Protein AF-A0AAD6L507-F1 (afdb_monomer_lite)

Sequence (121 aa):
MVVSVLLNWIRQLIQQISANSLKISLRLGISNTTDTQNYIKKLIKDATPESQKTLSTCLSSYVAATTSFKSALSELSEDPLSANYDSRVAGDDVQECEDELARDKARISWTYNQKQLRKAL

InterPro domains:
  IPR006501 Pectinesterase inhibitor domain [PF04043] (22-105)
  IPR006501 Pectinesterase inhibitor domain [TIGR01614] (22-106)
  IPR035513 Invertase/pectin methylesterase inhibitor domain superfamily [G3DSA:1.20.140.40] (14-120)
  IPR035513 Invertase/pectin methylesterase inhibitor domain superfamily [SSF101148] (22-105)

pLDDT: mean 92.11, std 6.89, range [62.81, 98.81]

Secondary structure (DSSP, 8-state):
-HHHHHHHHHHHHHHHHHHHHHHHHHHHHHHHHHHHHHHHHHHHHT--HHHHHHHHHHHHHHHHHHHHHHHHHHHTTT-HHHHHHHHHHHHHHHHHHHHHHHHHHHHHHHHHHHHHHHH--

Foldseek 3Di:
DVVVVVVVVVVVVVVVVVLVVLLVVLVVQLVVLVVVLVVLVVQLVVDDPLVNVLSVLLNVLSVQLNVLSVVLNVCCVPPVPSSVVSNVSSVVSNVVSVVSVVVSVVVVVVVVVVVVVVVVD

Radius of gyration: 22.33 Å; chains: 1; bounding box: 51×26×76 Å

Organism: NCBI:txid889485

Structure (mmCIF, N/CA/C/O backbone):
data_AF-A0AAD6L507-F1
#
_entry.id   AF-A0AAD6L507-F1
#
loop_
_atom_site.group_PDB
_atom_site.id
_atom_site.type_symbol
_atom_site.label_atom_id
_atom_site.label_alt_id
_atom_site.label_comp_id
_atom_site.label_asym_id
_atom_site.label_entity_id
_atom_site.label_seq_id
_atom_site.pdbx_PDB_ins_code
_atom_site.Cartn_x
_atom_site.Cartn_y
_atom_site.Cartn_z
_atom_site.occupancy
_atom_site.B_iso_or_equiv
_atom_site.auth_seq_id
_atom_site.auth_comp_id
_atom_site.auth_asym_id
_atom_site.auth_atom_id
_atom_site.pdbx_PDB_model_num
ATOM 1 N N . MET A 1 1 ? 19.017 -6.883 -45.654 1.00 62.81 1 MET A N 1
ATOM 2 C CA . MET A 1 1 ? 19.393 -5.838 -44.673 1.00 62.81 1 MET A CA 1
ATOM 3 C C . MET A 1 1 ? 18.208 -4.995 -44.195 1.00 62.81 1 MET A C 1
ATOM 5 O O . MET A 1 1 ? 18.087 -4.818 -42.995 1.00 62.81 1 MET A O 1
ATOM 9 N N . VAL A 1 2 ? 17.300 -4.523 -45.060 1.00 76.12 2 VAL A N 1
ATOM 10 C CA . VAL A 1 2 ? 16.170 -3.660 -44.631 1.00 76.12 2 VAL A CA 1
ATOM 11 C C . VAL A 1 2 ? 15.154 -4.383 -43.720 1.00 76.12 2 VAL A C 1
ATOM 13 O O . VAL A 1 2 ? 14.739 -3.837 -42.704 1.00 76.12 2 VAL A O 1
ATOM 16 N N . VAL A 1 3 ? 14.820 -5.646 -44.014 1.00 83.50 3 VAL A N 1
ATOM 17 C CA . VAL A 1 3 ? 13.843 -6.443 -43.235 1.00 83.50 3 VAL A CA 1
ATOM 18 C C . VAL A 1 3 ? 14.312 -6.721 -41.800 1.00 83.50 3 VAL A C 1
ATOM 20 O O . VAL A 1 3 ? 13.533 -6.615 -40.858 1.00 83.50 3 VAL A O 1
ATOM 23 N N . SER A 1 4 ? 15.594 -7.035 -41.608 1.00 84.31 4 SER A N 1
ATOM 24 C CA . SER A 1 4 ? 16.174 -7.307 -40.285 1.00 84.31 4 SER A CA 1
ATOM 25 C C . SER A 1 4 ? 16.239 -6.059 -39.400 1.00 84.31 4 SER A C 1
ATOM 27 O O . SER A 1 4 ? 16.016 -6.149 -38.196 1.00 84.31 4 SER A O 1
ATOM 29 N N . VAL A 1 5 ? 16.493 -4.887 -39.991 1.00 88.75 5 VAL A N 1
ATOM 30 C CA . VAL A 1 5 ? 16.472 -3.602 -39.272 1.00 88.75 5 VAL A CA 1
ATOM 31 C C . VAL A 1 5 ? 15.051 -3.265 -38.818 1.00 88.75 5 VAL A C 1
ATOM 33 O O . VAL A 1 5 ? 14.846 -2.922 -37.656 1.00 88.75 5 VAL A O 1
ATOM 36 N N . LEU A 1 6 ? 14.060 -3.446 -39.698 1.00 87.31 6 LEU A N 1
ATOM 37 C CA . LEU A 1 6 ? 12.651 -3.222 -39.372 1.00 87.31 6 LEU A CA 1
ATOM 38 C C . LEU A 1 6 ? 12.156 -4.163 -38.261 1.00 87.31 6 LEU A C 1
ATOM 40 O O . LEU A 1 6 ? 11.505 -3.715 -37.321 1.00 87.31 6 LEU A O 1
ATOM 44 N N . LEU A 1 7 ? 12.505 -5.452 -38.326 1.00 89.19 7 LEU A N 1
ATOM 45 C CA . LEU A 1 7 ? 12.147 -6.430 -37.292 1.00 89.19 7 LEU A CA 1
ATOM 46 C C . LEU A 1 7 ? 12.748 -6.083 -35.923 1.00 89.19 7 LEU A C 1
ATOM 48 O O . LEU A 1 7 ? 12.064 -6.216 -34.907 1.00 89.19 7 LEU A O 1
ATOM 52 N N . ASN A 1 8 ? 13.997 -5.612 -35.881 1.00 91.81 8 ASN A N 1
ATOM 53 C CA . ASN A 1 8 ? 14.621 -5.169 -34.634 1.00 91.81 8 ASN A CA 1
ATOM 54 C C . ASN A 1 8 ? 13.950 -3.914 -34.067 1.00 91.81 8 ASN A C 1
ATOM 56 O O . ASN A 1 8 ? 13.713 -3.852 -32.861 1.00 91.81 8 ASN A O 1
ATOM 60 N N . TRP A 1 9 ? 13.590 -2.953 -34.920 1.00 91.25 9 TRP A N 1
ATOM 61 C CA . TRP A 1 9 ? 12.880 -1.749 -34.491 1.00 91.25 9 TRP A CA 1
ATOM 62 C C . TRP A 1 9 ? 11.502 -2.075 -33.900 1.00 91.25 9 TRP A C 1
ATOM 64 O O . TRP A 1 9 ? 11.167 -1.598 -32.818 1.00 91.25 9 TRP A O 1
ATOM 74 N N . ILE A 1 10 ? 10.742 -2.969 -34.545 1.00 91.75 10 ILE A N 1
ATOM 75 C CA . ILE A 1 10 ? 9.446 -3.435 -34.029 1.00 91.75 10 ILE A CA 1
ATOM 76 C C . ILE A 1 10 ? 9.615 -4.107 -32.658 1.00 91.75 10 ILE A C 1
ATOM 78 O O . ILE A 1 10 ? 8.860 -3.809 -31.733 1.00 91.75 10 ILE A O 1
ATOM 82 N N . ARG A 1 11 ? 10.624 -4.975 -32.488 1.00 89.00 11 ARG A N 1
ATOM 83 C CA . ARG A 1 11 ? 10.906 -5.618 -31.191 1.00 89.00 11 ARG A CA 1
ATOM 84 C C . ARG A 1 11 ? 11.224 -4.597 -30.098 1.00 89.00 11 ARG A C 1
ATOM 86 O O . ARG A 1 11 ? 10.691 -4.716 -29.000 1.00 89.00 11 ARG A O 1
ATOM 93 N N . GLN A 1 12 ? 12.052 -3.595 -30.390 1.00 87.00 12 GLN A N 1
ATOM 94 C CA . GLN A 1 12 ? 12.396 -2.540 -29.430 1.00 87.00 12 GLN A CA 1
ATOM 95 C C . GLN A 1 12 ? 11.184 -1.684 -29.055 1.00 87.00 12 GLN A C 1
ATOM 97 O O . GLN A 1 12 ? 10.981 -1.402 -27.877 1.00 87.00 12 GLN A O 1
ATOM 102 N N . LEU A 1 13 ? 10.346 -1.325 -30.030 1.00 84.38 13 LEU A N 1
ATOM 103 C CA . LEU A 1 13 ? 9.127 -0.558 -29.781 1.00 84.38 13 LEU A CA 1
ATOM 104 C C . LEU A 1 13 ? 8.167 -1.312 -28.847 1.00 84.38 13 LEU A C 1
ATOM 106 O O . LEU A 1 13 ? 7.650 -0.724 -27.899 1.00 84.38 13 LEU A O 1
ATOM 110 N N . ILE A 1 14 ? 7.978 -2.617 -29.068 1.00 85.94 14 ILE A N 1
ATOM 111 C CA . ILE A 1 14 ? 7.142 -3.466 -28.205 1.00 85.94 14 ILE A CA 1
ATOM 112 C C . ILE A 1 14 ? 7.690 -3.502 -26.770 1.00 85.94 14 ILE A C 1
ATOM 114 O O . ILE A 1 14 ? 6.923 -3.326 -25.824 1.00 85.94 14 ILE A O 1
ATOM 118 N N . GLN A 1 15 ? 9.006 -3.669 -26.601 1.00 80.69 15 GLN A N 1
ATOM 119 C CA . GLN A 1 15 ? 9.650 -3.677 -25.279 1.00 80.69 15 GLN A CA 1
ATOM 120 C C . GLN A 1 15 ? 9.558 -2.319 -24.565 1.00 80.69 15 GLN A C 1
ATOM 122 O O . GLN A 1 15 ? 9.373 -2.252 -23.352 1.00 80.69 15 GLN A O 1
ATOM 127 N N . GLN A 1 16 ? 9.635 -1.212 -25.305 1.00 79.75 16 GLN A N 1
ATOM 128 C CA . GLN A 1 16 ? 9.481 0.123 -24.729 1.00 79.75 16 GLN A CA 1
ATOM 129 C C . GLN A 1 16 ? 8.047 0.370 -24.233 1.00 79.75 16 GLN A C 1
ATOM 131 O O . GLN A 1 16 ? 7.851 0.964 -23.169 1.00 79.75 16 GLN A O 1
ATOM 136 N N . ILE A 1 17 ? 7.041 -0.080 -24.992 1.00 82.56 17 ILE A N 1
ATOM 137 C CA . ILE A 1 17 ? 5.626 0.047 -24.619 1.00 82.56 17 ILE A CA 1
ATOM 138 C C . ILE A 1 17 ? 5.330 -0.762 -23.349 1.00 82.56 17 ILE A C 1
ATOM 140 O O . ILE A 1 17 ? 4.720 -0.223 -22.422 1.00 82.56 17 ILE A O 1
ATOM 144 N N . SER A 1 18 ? 5.793 -2.016 -23.265 1.00 82.88 18 SER A N 1
ATOM 145 C CA . SER A 1 18 ? 5.585 -2.855 -22.076 1.00 82.88 18 SER A CA 1
ATOM 146 C C . SER A 1 18 ? 6.245 -2.253 -20.831 1.00 82.88 18 SER A C 1
ATOM 148 O O . SER A 1 18 ? 5.594 -2.129 -19.793 1.00 82.88 18 SER A O 1
ATOM 150 N N . ALA A 1 19 ? 7.488 -1.778 -20.946 1.00 81.56 19 ALA A N 1
ATOM 151 C CA . ALA A 1 19 ? 8.200 -1.135 -19.844 1.00 81.56 19 ALA A CA 1
ATOM 152 C C . ALA A 1 19 ? 7.492 0.140 -19.350 1.00 81.56 19 ALA A C 1
ATOM 154 O O . ALA A 1 19 ? 7.406 0.382 -18.145 1.00 81.56 19 ALA A O 1
ATOM 155 N N . ASN A 1 20 ? 6.944 0.951 -20.260 1.00 87.25 20 ASN A N 1
ATOM 156 C CA . ASN A 1 20 ? 6.191 2.150 -19.888 1.00 87.25 20 ASN A CA 1
ATOM 157 C C . ASN A 1 20 ? 4.886 1.805 -19.162 1.00 87.25 20 ASN A C 1
ATOM 159 O O . ASN A 1 20 ? 4.564 2.452 -18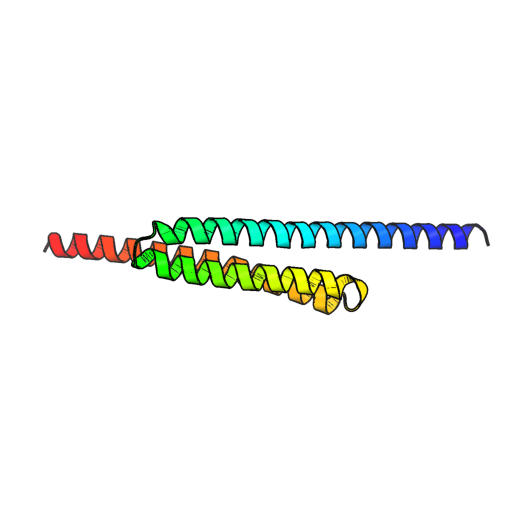.165 1.00 87.25 20 ASN A O 1
ATOM 163 N N . SER A 1 21 ? 4.170 0.773 -19.617 1.00 90.19 21 SER A N 1
ATOM 164 C CA . SER A 1 21 ? 2.960 0.296 -18.942 1.00 90.19 21 SER A CA 1
ATOM 165 C C . SER A 1 21 ? 3.258 -0.137 -17.505 1.00 90.19 21 SER A C 1
ATOM 167 O O . SER A 1 21 ? 2.552 0.276 -16.589 1.00 90.19 21 SER A O 1
ATOM 169 N N . LEU A 1 22 ? 4.337 -0.897 -17.290 1.00 94.00 22 LEU A N 1
ATOM 170 C CA . LEU A 1 22 ? 4.744 -1.350 -15.955 1.00 94.00 22 LEU A CA 1
ATOM 171 C C . LEU A 1 22 ? 5.080 -0.171 -15.029 1.00 94.00 22 LEU A C 1
ATOM 173 O O . LEU A 1 22 ? 4.595 -0.113 -13.900 1.00 94.00 22 LEU A O 1
ATOM 177 N N . LYS A 1 23 ? 5.826 0.830 -15.521 1.00 96.31 23 LYS A N 1
ATOM 178 C CA . LYS A 1 23 ? 6.126 2.051 -14.748 1.00 96.31 23 LYS A CA 1
ATOM 179 C C . LYS A 1 23 ? 4.865 2.814 -14.346 1.00 96.31 23 LYS A C 1
ATOM 181 O O . LYS A 1 23 ? 4.810 3.350 -13.240 1.00 96.31 23 LYS A O 1
ATOM 186 N N . ILE A 1 24 ? 3.872 2.894 -15.232 1.00 97.19 24 ILE A N 1
ATOM 187 C CA . ILE A 1 24 ? 2.595 3.561 -14.943 1.00 97.19 24 ILE A CA 1
ATOM 188 C C . ILE A 1 24 ? 1.839 2.802 -13.850 1.00 97.19 24 ILE A C 1
ATOM 190 O O . ILE A 1 24 ? 1.418 3.426 -12.877 1.00 97.19 24 ILE A O 1
ATOM 194 N N . SER A 1 25 ? 1.726 1.477 -13.962 1.00 96.81 25 SER A N 1
ATOM 195 C CA . SER A 1 25 ? 1.061 0.640 -12.956 1.00 96.81 25 SER A CA 1
ATOM 196 C C . SER A 1 25 ? 1.716 0.756 -11.578 1.00 96.81 25 SER A C 1
ATOM 198 O O . SER A 1 25 ? 1.016 0.940 -10.587 1.00 96.81 25 SER A O 1
ATOM 200 N N . LEU A 1 26 ? 3.049 0.734 -11.508 1.00 98.12 26 LEU A N 1
ATOM 201 C CA . LEU A 1 26 ? 3.782 0.884 -10.247 1.00 98.12 26 LEU A CA 1
ATOM 202 C C . LEU A 1 26 ? 3.588 2.272 -9.625 1.00 98.12 26 LEU A C 1
ATOM 204 O O . LEU A 1 26 ? 3.342 2.388 -8.428 1.00 98.12 26 LEU A O 1
ATOM 208 N N . ARG A 1 27 ? 3.623 3.339 -10.433 1.00 98.50 27 ARG A N 1
ATOM 209 C CA . ARG A 1 27 ? 3.338 4.705 -9.958 1.00 98.50 27 ARG A CA 1
ATOM 210 C C . ARG A 1 27 ? 1.905 4.862 -9.458 1.00 98.50 27 ARG A C 1
ATOM 212 O O . ARG A 1 27 ? 1.695 5.539 -8.455 1.00 98.50 27 ARG A O 1
ATOM 219 N N . LEU A 1 28 ? 0.943 4.232 -10.131 1.00 98.19 28 LEU A N 1
ATOM 220 C CA . LEU A 1 28 ? -0.440 4.181 -9.668 1.00 98.19 28 LEU A CA 1
ATOM 221 C C . LEU A 1 28 ? -0.535 3.452 -8.322 1.00 98.19 28 LEU A C 1
ATOM 223 O O . LEU A 1 28 ? -1.181 3.965 -7.413 1.00 98.19 28 LEU A O 1
ATOM 227 N N . GLY A 1 29 ? 0.162 2.320 -8.173 1.00 97.81 29 GLY A N 1
ATOM 228 C CA . GLY A 1 29 ? 0.290 1.597 -6.906 1.00 97.81 29 GLY A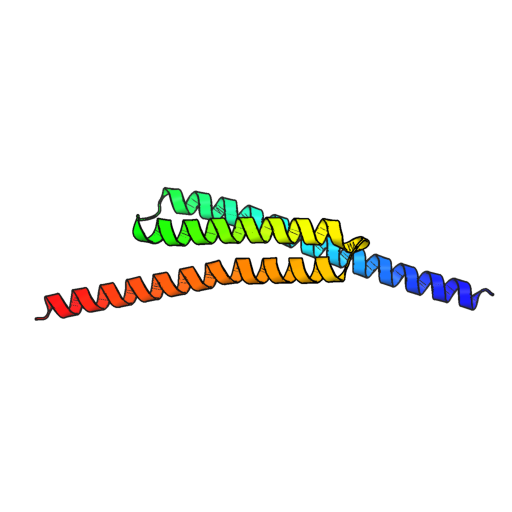 CA 1
ATOM 229 C C . GLY A 1 29 ? 0.788 2.501 -5.779 1.00 97.81 29 GLY A C 1
ATOM 230 O O . GLY A 1 29 ? 0.092 2.653 -4.782 1.00 97.81 29 GLY A O 1
ATOM 231 N N . ILE A 1 30 ? 1.917 3.192 -5.986 1.00 98.81 30 ILE A N 1
ATOM 232 C CA . ILE A 1 30 ? 2.492 4.149 -5.020 1.00 98.81 30 ILE A CA 1
ATOM 233 C C . ILE A 1 30 ? 1.490 5.248 -4.645 1.00 98.81 30 ILE A C 1
ATOM 235 O O . ILE A 1 30 ? 1.376 5.592 -3.466 1.00 98.81 30 ILE A O 1
ATOM 239 N N . SER A 1 31 ? 0.796 5.832 -5.628 1.00 98.69 31 SER A N 1
ATOM 240 C CA . SER A 1 31 ? -0.187 6.893 -5.374 1.00 98.69 31 SER A CA 1
ATOM 241 C C . SER A 1 31 ? -1.340 6.368 -4.528 1.00 98.69 31 SER A C 1
ATOM 243 O O . SER A 1 31 ? -1.620 6.921 -3.468 1.00 98.69 31 SER A O 1
ATOM 245 N N . ASN A 1 32 ? -1.947 5.256 -4.948 1.00 98.19 32 ASN A N 1
ATOM 246 C CA . ASN A 1 32 ? -3.090 4.659 -4.268 1.00 98.19 32 ASN A CA 1
ATOM 247 C C . ASN A 1 32 ? -2.743 4.263 -2.832 1.00 98.19 32 ASN A C 1
ATOM 249 O O . ASN A 1 32 ? -3.478 4.604 -1.909 1.00 98.19 32 ASN A O 1
ATOM 253 N N . THR A 1 33 ? -1.611 3.588 -2.612 1.00 98.38 33 THR A N 1
ATOM 254 C CA . THR A 1 33 ? -1.208 3.199 -1.258 1.00 98.38 33 THR A CA 1
ATOM 255 C C . THR A 1 33 ? -0.892 4.418 -0.391 1.00 98.38 33 THR A C 1
ATOM 257 O O . THR A 1 33 ? -1.268 4.440 0.778 1.00 98.38 33 THR A O 1
ATOM 260 N N . THR A 1 34 ? -0.277 5.468 -0.945 1.00 98.62 34 THR A N 1
ATOM 261 C CA . THR A 1 34 ? -0.031 6.735 -0.228 1.00 98.62 34 THR A CA 1
ATOM 262 C C . THR A 1 34 ? -1.333 7.437 0.165 1.00 98.62 34 THR A C 1
ATOM 264 O O . THR A 1 34 ? -1.479 7.891 1.306 1.00 98.62 34 THR A O 1
ATOM 267 N N . ASP A 1 35 ? -2.298 7.504 -0.748 1.00 98.50 35 ASP A N 1
ATOM 268 C CA . ASP A 1 35 ? -3.604 8.108 -0.492 1.00 98.50 35 ASP A CA 1
ATOM 269 C C . ASP A 1 35 ? -4.378 7.321 0.570 1.00 98.50 35 ASP A C 1
ATOM 271 O O . ASP A 1 35 ? -4.928 7.917 1.505 1.00 98.50 35 ASP A O 1
ATOM 275 N N . THR A 1 36 ? -4.322 5.989 0.518 1.00 97.62 36 THR A N 1
ATOM 276 C CA . THR A 1 36 ? -4.923 5.131 1.542 1.00 97.62 36 THR A CA 1
ATOM 277 C C . THR A 1 36 ? -4.254 5.301 2.905 1.00 97.62 36 THR A C 1
ATOM 279 O O . THR A 1 36 ? -4.962 5.412 3.906 1.00 97.62 36 THR A O 1
ATOM 282 N N . GLN A 1 37 ? -2.924 5.438 2.990 1.00 98.31 37 GLN A N 1
ATOM 283 C CA . GLN A 1 37 ? -2.262 5.777 4.261 1.00 98.31 37 GLN A CA 1
ATOM 284 C C . GLN A 1 37 ? -2.813 7.081 4.851 1.00 98.31 37 GLN A C 1
ATOM 286 O O . GLN A 1 37 ? -3.077 7.165 6.052 1.00 98.31 37 GLN A O 1
ATOM 291 N N . ASN A 1 38 ? -2.987 8.113 4.022 1.00 98.12 38 ASN A N 1
ATOM 292 C CA . ASN A 1 38 ? -3.526 9.399 4.463 1.00 98.12 38 ASN A CA 1
ATOM 293 C C . ASN A 1 38 ? -4.983 9.281 4.919 1.00 98.12 38 ASN A C 1
ATOM 295 O O . ASN A 1 38 ? -5.375 9.928 5.893 1.00 98.12 38 ASN A O 1
ATOM 299 N N . TYR A 1 39 ? -5.774 8.452 4.242 1.00 96.94 39 TYR A N 1
ATOM 300 C CA . TYR A 1 39 ? -7.140 8.140 4.640 1.00 96.94 39 TYR A CA 1
ATOM 301 C C . TYR A 1 39 ? -7.189 7.406 5.988 1.00 96.94 39 TYR A C 1
ATOM 303 O O . TYR A 1 39 ? -7.863 7.872 6.907 1.00 96.94 39 TYR A O 1
ATOM 311 N N . ILE A 1 40 ? -6.399 6.344 6.167 1.00 96.25 40 ILE A N 1
ATOM 312 C CA . ILE A 1 40 ? -6.322 5.589 7.426 1.00 96.25 40 ILE A CA 1
ATOM 313 C C . ILE A 1 40 ? -5.869 6.493 8.582 1.00 96.25 40 ILE A C 1
ATOM 315 O O . ILE A 1 40 ? -6.475 6.476 9.651 1.00 96.25 40 ILE A O 1
ATOM 319 N N . LYS A 1 41 ? -4.865 7.357 8.370 1.00 97.50 41 LYS A N 1
ATOM 320 C CA . LYS A 1 41 ? -4.431 8.344 9.379 1.00 97.50 41 LYS A CA 1
ATOM 321 C C . LYS A 1 41 ? -5.557 9.281 9.819 1.00 97.50 41 LYS A C 1
ATOM 323 O O . LYS A 1 41 ? -5.546 9.728 10.963 1.00 97.50 41 LYS A O 1
ATOM 328 N N . LYS A 1 42 ? -6.501 9.616 8.931 1.00 96.94 42 LYS A N 1
ATOM 329 C CA . LYS A 1 42 ? -7.693 10.398 9.294 1.00 96.94 42 LYS A CA 1
ATOM 330 C C . LYS A 1 42 ? -8.656 9.547 10.119 1.00 96.94 42 LYS A C 1
ATOM 332 O O . LYS A 1 42 ? -9.056 10.002 11.181 1.00 96.94 42 LYS A O 1
ATOM 337 N N . LEU A 1 43 ? -8.936 8.312 9.695 1.00 94.56 43 LEU A N 1
ATOM 338 C CA . LEU A 1 43 ? -9.816 7.389 10.426 1.00 94.56 43 LEU A CA 1
ATOM 339 C C . LEU A 1 43 ? -9.339 7.111 11.856 1.00 94.56 43 LEU A C 1
ATOM 341 O O . LEU A 1 43 ? -10.148 7.073 12.774 1.00 94.56 43 LEU A O 1
ATOM 345 N N . ILE A 1 44 ? -8.027 6.958 12.057 1.00 95.94 44 ILE A N 1
ATOM 346 C CA . ILE A 1 44 ? -7.432 6.695 13.376 1.00 95.94 44 ILE A CA 1
ATOM 347 C C . ILE A 1 44 ? -7.771 7.790 14.398 1.00 95.94 44 ILE A C 1
ATOM 349 O O . ILE A 1 44 ? -7.891 7.482 15.581 1.00 95.94 44 ILE A O 1
ATOM 353 N N . LYS A 1 45 ? -7.926 9.052 13.974 1.00 94.44 45 LYS A N 1
ATOM 354 C CA . LYS A 1 45 ? -8.189 10.179 14.888 1.00 94.44 45 LYS A CA 1
ATOM 355 C C . LYS A 1 45 ? -9.544 10.075 15.580 1.00 94.44 45 LYS A C 1
ATOM 357 O O . LYS A 1 45 ? -9.655 10.472 16.734 1.00 94.44 45 LYS A O 1
ATOM 362 N N . ASP A 1 46 ? -10.523 9.510 14.882 1.00 93.50 46 ASP A N 1
ATOM 363 C CA . ASP A 1 46 ? -11.908 9.396 15.343 1.00 93.50 46 ASP A CA 1
ATOM 364 C C . ASP A 1 46 ? -12.257 7.952 15.754 1.00 93.50 46 ASP A C 1
ATOM 366 O O . ASP A 1 46 ? -13.409 7.630 16.049 1.00 93.50 46 ASP A O 1
ATOM 370 N N . ALA A 1 47 ? -11.266 7.053 15.753 1.00 91.25 47 ALA A N 1
ATOM 371 C CA . ALA A 1 47 ? -11.465 5.638 16.013 1.00 91.25 47 ALA A CA 1
ATOM 372 C C . ALA A 1 47 ? -11.705 5.351 17.499 1.00 91.25 47 ALA A C 1
ATOM 374 O O . ALA A 1 47 ? -11.089 5.936 18.391 1.00 91.25 47 ALA A O 1
ATOM 375 N N . THR A 1 48 ? -12.548 4.354 17.770 1.00 89.75 48 THR A N 1
ATOM 376 C CA . THR A 1 48 ? -12.601 3.743 19.103 1.00 89.75 48 THR A CA 1
ATOM 377 C C . THR A 1 48 ? -11.259 3.070 19.423 1.00 89.75 48 THR A C 1
ATOM 379 O O . THR A 1 48 ? -10.569 2.643 18.493 1.00 89.75 48 THR A O 1
ATOM 382 N N . PRO A 1 49 ? -10.896 2.882 20.707 1.00 86.81 49 PRO A N 1
ATOM 383 C CA . PRO A 1 49 ? -9.669 2.164 21.065 1.00 86.81 49 PRO A CA 1
ATOM 384 C C . PRO A 1 49 ? -9.572 0.768 20.433 1.00 86.81 49 PRO A C 1
ATOM 386 O O . PRO A 1 49 ? -8.482 0.312 20.097 1.00 86.81 49 PRO A O 1
ATOM 389 N N . GLU A 1 50 ? -10.714 0.099 20.241 1.00 80.88 50 GLU A N 1
ATOM 390 C CA . GLU A 1 50 ? -10.775 -1.218 19.606 1.00 80.88 50 GLU A CA 1
ATOM 391 C C . GLU A 1 50 ? -10.397 -1.146 18.118 1.00 80.88 50 GLU A C 1
ATOM 393 O O . GLU A 1 50 ? -9.494 -1.855 17.674 1.00 80.88 50 GLU A O 1
ATOM 398 N N . SER A 1 51 ? -11.010 -0.228 17.366 1.00 88.06 51 SER A N 1
ATOM 399 C CA . SER A 1 51 ? -10.733 -0.045 15.934 1.00 88.06 51 SER A CA 1
ATOM 400 C C . SER A 1 51 ? -9.360 0.579 15.665 1.00 88.06 51 SER A C 1
ATOM 402 O O . SER A 1 51 ? -8.771 0.359 14.607 1.00 88.06 51 SER A O 1
ATOM 404 N N . GLN A 1 52 ? -8.821 1.348 16.616 1.00 93.19 52 GLN A N 1
ATOM 405 C CA . GLN A 1 52 ? -7.535 2.028 16.472 1.00 93.19 52 GLN A CA 1
ATOM 406 C C . GLN A 1 52 ? -6.379 1.043 16.269 1.00 93.19 52 GLN A C 1
ATOM 408 O O . GLN A 1 52 ? -5.471 1.323 15.481 1.00 93.19 52 GLN A O 1
ATOM 413 N N . LYS A 1 53 ? -6.421 -0.121 16.932 1.00 91.75 53 LYS A N 1
ATOM 414 C CA . LYS A 1 53 ? -5.409 -1.171 16.760 1.00 91.75 53 LYS A CA 1
ATOM 415 C C . LYS A 1 53 ? -5.412 -1.700 15.325 1.00 91.75 53 LYS A C 1
ATOM 417 O O . LYS A 1 53 ? -4.377 -1.659 14.669 1.00 91.75 53 LYS A O 1
ATOM 422 N N . THR A 1 54 ? -6.575 -2.123 14.836 1.00 93.94 54 THR A N 1
ATOM 423 C CA . THR A 1 54 ? -6.760 -2.660 13.479 1.00 93.94 54 THR A CA 1
ATOM 424 C C . THR A 1 54 ? -6.335 -1.644 12.418 1.00 93.94 54 THR A C 1
ATOM 426 O O . THR A 1 54 ? -5.554 -1.956 11.523 1.00 93.94 54 THR A O 1
ATOM 429 N N . LEU A 1 55 ? -6.761 -0.385 12.568 1.00 96.19 55 LEU A N 1
ATOM 430 C CA . LEU A 1 55 ? -6.384 0.694 11.653 1.00 96.19 55 LEU A C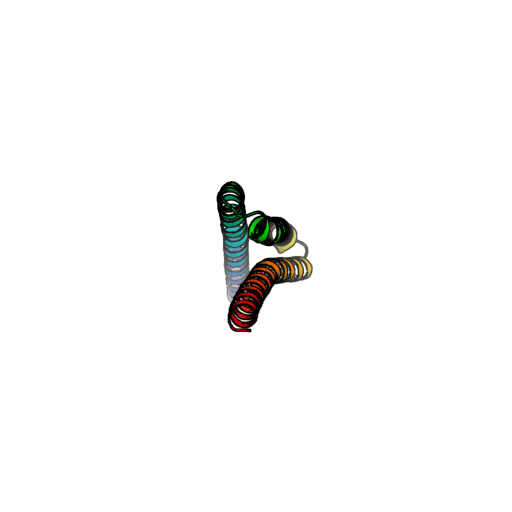A 1
ATOM 431 C C . LEU A 1 55 ? -4.877 1.003 11.687 1.00 96.19 55 LEU A C 1
ATOM 433 O O . LEU A 1 55 ? -4.307 1.352 10.657 1.00 96.19 55 LEU A O 1
ATOM 437 N N . SER A 1 56 ? -4.211 0.854 12.835 1.00 96.25 56 SER A N 1
ATOM 438 C CA . SER A 1 56 ? -2.755 1.038 12.936 1.00 96.25 56 SER A CA 1
ATOM 439 C C . SER A 1 56 ? -1.979 -0.087 12.246 1.00 96.25 56 SER A C 1
ATOM 441 O O . SER A 1 56 ? -0.959 0.182 11.604 1.00 96.25 56 SER A O 1
ATOM 443 N N . THR A 1 57 ? -2.477 -1.326 12.319 1.00 95.56 57 THR A N 1
ATOM 444 C CA . THR A 1 57 ? -1.931 -2.445 11.537 1.00 95.56 57 THR A CA 1
ATOM 445 C C . THR A 1 57 ? -2.090 -2.171 10.047 1.00 95.56 57 THR A C 1
ATOM 447 O O . THR A 1 57 ? -1.092 -2.139 9.335 1.00 95.56 57 THR A O 1
ATOM 450 N N . CYS A 1 58 ? -3.301 -1.823 9.602 1.00 96.94 58 CYS A N 1
ATOM 451 C CA . CYS A 1 58 ? -3.560 -1.421 8.221 1.00 96.94 58 CYS A CA 1
ATOM 452 C C . CYS A 1 58 ? -2.629 -0.301 7.744 1.00 96.94 58 CYS A C 1
ATOM 454 O O . CYS A 1 58 ? -2.070 -0.380 6.652 1.00 96.94 58 CYS A O 1
ATOM 456 N N . LEU A 1 59 ? -2.419 0.739 8.559 1.00 98.31 59 LEU A N 1
ATOM 457 C CA . LEU A 1 59 ? -1.504 1.820 8.205 1.00 98.31 59 LEU A CA 1
ATOM 458 C C . LEU A 1 59 ? -0.080 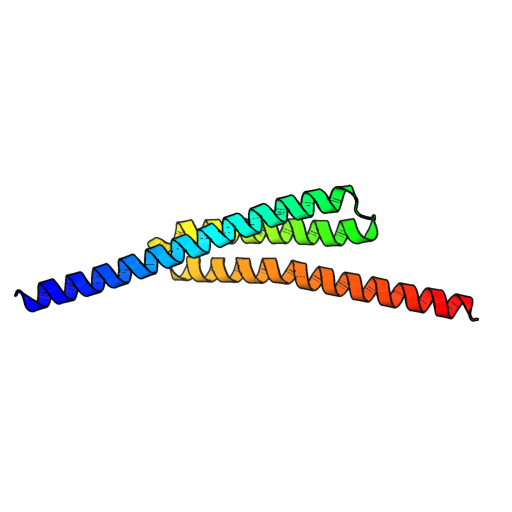1.301 7.966 1.00 98.31 59 LEU A C 1
ATOM 460 O O . LEU A 1 59 ? 0.562 1.717 7.004 1.00 98.31 59 LEU A O 1
ATOM 464 N N . SER A 1 60 ? 0.396 0.400 8.826 1.00 98.31 60 SER A N 1
ATOM 465 C CA . SER A 1 60 ? 1.723 -0.211 8.700 1.00 98.31 60 SER A CA 1
ATOM 466 C C . SER A 1 60 ? 1.832 -1.047 7.425 1.00 98.31 60 SER A C 1
ATOM 468 O O . SER A 1 60 ? 2.793 -0.876 6.676 1.00 98.31 60 SER A O 1
ATOM 470 N N . SER A 1 61 ? 0.817 -1.855 7.116 1.00 98.25 61 SER A N 1
ATOM 471 C CA . SER A 1 61 ? 0.774 -2.648 5.887 1.00 98.25 61 SER A CA 1
ATOM 472 C C . SER A 1 61 ? 0.795 -1.771 4.631 1.00 98.25 61 SER A C 1
ATOM 474 O O . SER A 1 61 ? 1.583 -1.995 3.720 1.00 98.25 61 SER A O 1
ATOM 476 N N . TYR A 1 62 ? 0.028 -0.678 4.601 1.00 98.38 62 TYR A N 1
ATOM 477 C CA . TYR A 1 62 ? 0.066 0.258 3.473 1.00 98.38 62 TYR A CA 1
ATOM 478 C C . TYR A 1 62 ? 1.388 1.043 3.369 1.00 98.38 62 TYR A C 1
ATOM 480 O O . TYR A 1 62 ? 1.740 1.509 2.281 1.00 98.38 62 TYR A O 1
ATOM 488 N N . VAL A 1 63 ? 2.135 1.224 4.465 1.00 98.69 63 VAL A N 1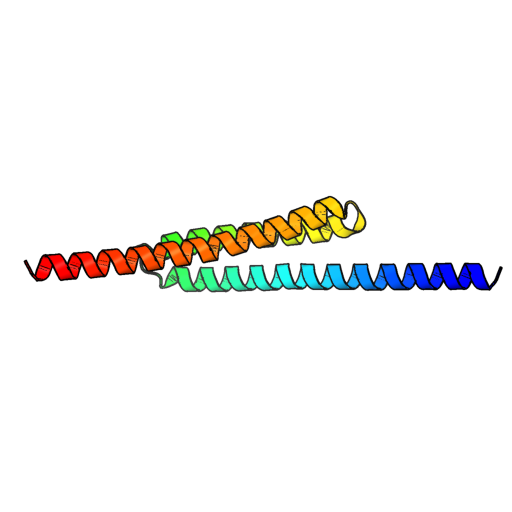
ATOM 489 C CA . VAL A 1 63 ? 3.508 1.767 4.435 1.00 98.69 63 VAL A CA 1
ATOM 490 C C . VAL A 1 63 ? 4.475 0.767 3.803 1.00 98.69 63 VAL A C 1
ATOM 492 O O . VAL A 1 63 ? 5.277 1.171 2.952 1.00 98.69 63 VAL A O 1
ATOM 495 N N . ALA A 1 64 ? 4.370 -0.511 4.168 1.00 98.50 64 ALA A N 1
ATOM 496 C CA . ALA A 1 64 ? 5.142 -1.592 3.564 1.00 98.50 64 ALA A CA 1
ATOM 497 C C . ALA A 1 64 ? 4.840 -1.707 2.059 1.00 98.50 64 ALA A C 1
ATOM 499 O O . ALA A 1 64 ? 5.753 -1.543 1.251 1.00 98.50 64 ALA A O 1
ATOM 500 N N . ALA A 1 65 ? 3.561 -1.757 1.671 1.00 98.56 65 ALA A N 1
ATOM 501 C CA . ALA A 1 65 ? 3.144 -1.822 0.271 1.00 98.56 65 ALA A CA 1
ATOM 502 C C . ALA A 1 65 ? 3.683 -0.658 -0.580 1.00 98.56 65 ALA A C 1
ATOM 504 O O . ALA A 1 65 ? 4.209 -0.864 -1.674 1.00 98.56 65 ALA A O 1
ATOM 505 N N . THR A 1 66 ? 3.616 0.582 -0.073 1.00 98.81 66 THR A N 1
ATOM 506 C CA . THR A 1 66 ? 4.209 1.747 -0.758 1.00 98.81 66 THR A CA 1
ATOM 507 C C . THR A 1 66 ? 5.715 1.592 -0.953 1.00 98.81 66 THR A C 1
ATOM 509 O O . THR A 1 66 ? 6.252 2.032 -1.971 1.00 98.81 66 THR A O 1
ATOM 512 N N . THR A 1 67 ? 6.409 1.022 0.030 1.00 98.69 67 THR A N 1
ATOM 513 C CA . THR A 1 67 ? 7.860 0.805 -0.026 1.00 98.69 67 THR A CA 1
ATOM 514 C C . THR A 1 67 ? 8.196 -0.254 -1.070 1.00 98.69 67 THR A C 1
ATOM 516 O O . THR A 1 67 ? 9.025 0.009 -1.939 1.00 98.69 67 THR A O 1
ATOM 519 N N . SER A 1 68 ? 7.474 -1.371 -1.070 1.00 98.69 68 SER A N 1
ATOM 520 C CA . SER A 1 68 ? 7.610 -2.452 -2.048 1.00 98.69 68 SER A CA 1
ATOM 521 C C . SER A 1 68 ? 7.317 -1.969 -3.476 1.00 98.69 68 SER A C 1
ATOM 523 O O . SER A 1 68 ? 8.118 -2.198 -4.376 1.00 98.69 68 SER A O 1
ATOM 525 N N . PHE A 1 69 ? 6.268 -1.167 -3.708 1.00 98.69 69 PHE A N 1
ATOM 526 C CA . PHE A 1 69 ? 6.036 -0.578 -5.037 1.00 98.69 69 PHE A CA 1
ATOM 527 C C . PHE A 1 69 ? 7.140 0.391 -5.487 1.00 98.69 69 PHE A C 1
ATOM 529 O O . PHE A 1 69 ? 7.449 0.461 -6.679 1.00 98.69 69 PHE A O 1
ATOM 536 N N . LYS A 1 70 ? 7.734 1.162 -4.564 1.00 98.69 70 LYS A N 1
ATOM 537 C CA . LYS A 1 70 ? 8.881 2.031 -4.881 1.00 98.69 70 LYS A CA 1
ATOM 538 C C . LYS A 1 70 ? 10.113 1.211 -5.250 1.00 98.69 70 LYS A C 1
ATOM 540 O O . LYS A 1 70 ? 10.777 1.574 -6.217 1.00 98.69 70 LYS A O 1
ATOM 545 N N . SER A 1 71 ? 10.366 0.130 -4.516 1.00 98.31 71 SER A N 1
ATOM 546 C CA . SER A 1 71 ? 11.458 -0.809 -4.774 1.00 98.31 71 SER A CA 1
ATOM 547 C C . SER A 1 71 ? 11.298 -1.477 -6.145 1.00 98.31 71 SER A C 1
ATOM 549 O O . SER A 1 71 ? 12.157 -1.322 -7.016 1.00 98.31 71 SER A O 1
ATOM 551 N N . ALA A 1 72 ? 10.106 -2.010 -6.430 1.00 98.12 72 ALA A N 1
ATOM 552 C CA . ALA A 1 72 ? 9.770 -2.555 -7.741 1.00 98.12 72 ALA A CA 1
ATOM 553 C C . ALA A 1 72 ? 9.978 -1.548 -8.884 1.00 98.12 72 ALA A C 1
ATOM 555 O O . ALA A 1 72 ? 10.446 -1.900 -9.967 1.00 98.12 72 ALA A O 1
ATOM 556 N N . LEU A 1 73 ? 9.643 -0.271 -8.664 1.00 97.94 73 LEU A N 1
ATOM 557 C CA . LEU A 1 73 ? 9.836 0.775 -9.668 1.00 97.94 73 LEU A CA 1
ATOM 558 C C . LEU A 1 73 ? 11.316 1.080 -9.929 1.00 97.94 73 LEU A C 1
ATOM 560 O O . LEU A 1 73 ? 11.659 1.349 -11.084 1.00 97.94 73 LEU A O 1
ATOM 564 N N . SER A 1 74 ? 12.170 1.067 -8.899 1.00 97.12 74 SER A N 1
ATOM 565 C CA . SER A 1 74 ? 13.616 1.252 -9.076 1.00 97.12 74 SER A CA 1
ATOM 566 C C . SER A 1 74 ? 14.274 0.061 -9.764 1.00 97.12 74 SER A C 1
ATOM 568 O O . SER A 1 74 ? 15.141 0.258 -10.608 1.00 97.12 74 SER A O 1
ATOM 570 N N . GLU A 1 75 ? 13.823 -1.154 -9.468 1.00 96.06 75 GLU A N 1
ATOM 571 C CA . GLU A 1 75 ? 14.450 -2.382 -9.962 1.00 96.06 75 GLU A CA 1
ATOM 572 C C . GLU A 1 75 ? 13.993 -2.773 -11.369 1.00 96.06 75 GLU A C 1
ATOM 574 O O . GLU A 1 75 ? 14.667 -3.544 -12.042 1.00 96.06 75 GLU A O 1
ATOM 579 N N . LEU A 1 76 ? 12.884 -2.215 -11.862 1.00 93.44 76 LEU A N 1
ATOM 580 C CA . LEU A 1 76 ? 12.222 -2.651 -13.096 1.00 93.44 76 LEU A CA 1
ATOM 581 C C . LEU A 1 76 ? 13.143 -2.775 -14.327 1.00 93.44 76 LEU A C 1
ATOM 583 O O . LEU A 1 76 ? 12.893 -3.612 -15.194 1.00 93.44 76 LEU A O 1
ATOM 587 N N . SER A 1 77 ? 14.165 -1.922 -14.450 1.00 89.25 77 SER A N 1
ATOM 588 C CA . SER A 1 77 ? 15.135 -1.973 -15.556 1.00 89.25 77 SER A CA 1
ATOM 589 C C . SER A 1 77 ? 16.413 -2.755 -15.253 1.00 89.25 77 SER A C 1
ATOM 591 O O . SER A 1 77 ? 17.154 -3.051 -16.187 1.00 89.25 77 SER A O 1
ATOM 593 N N . GLU A 1 78 ? 16.685 -3.040 -13.984 1.00 91.56 78 GLU A N 1
ATOM 594 C CA . GLU A 1 78 ? 17.931 -3.654 -13.511 1.00 91.56 78 GLU A CA 1
ATOM 595 C C . GLU A 1 78 ? 17.723 -5.139 -13.198 1.00 91.56 78 GLU A C 1
ATOM 597 O O . GLU A 1 78 ? 18.441 -5.986 -13.727 1.00 91.56 78 GLU A O 1
ATOM 602 N N . ASP A 1 79 ? 16.685 -5.450 -12.421 1.00 95.50 79 ASP A N 1
ATOM 603 C CA . ASP A 1 79 ? 16.261 -6.799 -12.063 1.00 95.50 79 ASP A CA 1
ATOM 604 C C . ASP A 1 79 ? 14.724 -6.923 -12.142 1.00 95.50 79 ASP A C 1
ATOM 606 O O . ASP A 1 79 ? 14.004 -6.724 -11.159 1.00 95.50 79 ASP A O 1
ATOM 610 N N . PRO A 1 80 ? 14.182 -7.280 -13.323 1.00 92.31 80 PRO A N 1
ATOM 611 C CA . PRO A 1 80 ? 12.744 -7.460 -13.500 1.00 92.31 80 PRO A CA 1
ATOM 612 C C . PRO A 1 80 ? 12.130 -8.576 -12.640 1.00 92.31 80 PRO A C 1
ATOM 614 O O . PRO A 1 80 ? 10.918 -8.562 -12.413 1.00 92.31 80 PRO A O 1
ATOM 617 N N . LEU A 1 81 ? 12.920 -9.561 -12.190 1.00 95.31 81 LEU A N 1
ATOM 618 C CA . LEU A 1 81 ? 12.421 -10.639 -11.331 1.00 95.31 81 LEU A CA 1
ATOM 619 C C . LEU A 1 81 ? 12.259 -10.150 -9.893 1.00 95.31 81 LEU A C 1
ATOM 621 O O . LEU A 1 81 ? 11.223 -10.434 -9.286 1.00 95.31 81 LEU A O 1
ATOM 625 N N . SER A 1 82 ? 13.228 -9.382 -9.391 1.00 97.44 82 SER A N 1
ATOM 626 C CA . SER A 1 82 ? 13.117 -8.700 -8.100 1.00 97.44 82 SER A CA 1
ATOM 627 C C . SER A 1 82 ? 11.959 -7.696 -8.108 1.00 97.44 82 SER A C 1
ATOM 629 O O . SER A 1 82 ? 11.060 -7.790 -7.272 1.00 97.44 82 SER A O 1
ATOM 631 N N . ALA A 1 83 ? 11.829 -6.889 -9.168 1.00 97.19 83 ALA A N 1
ATOM 632 C CA . ALA A 1 83 ? 10.704 -5.964 -9.309 1.00 97.19 83 ALA A CA 1
ATOM 633 C C . ALA A 1 83 ? 9.329 -6.662 -9.305 1.00 97.19 83 ALA A C 1
ATOM 635 O O . ALA A 1 83 ? 8.345 -6.149 -8.759 1.00 97.19 83 ALA A O 1
ATOM 636 N N . ASN A 1 84 ? 9.240 -7.848 -9.914 1.00 96.50 84 ASN A N 1
ATOM 637 C CA . ASN A 1 84 ? 8.030 -8.666 -9.885 1.00 96.50 84 ASN A CA 1
ATOM 638 C C . ASN A 1 84 ? 7.752 -9.236 -8.483 1.00 96.50 84 ASN A C 1
ATOM 640 O O . ASN A 1 84 ? 6.596 -9.271 -8.057 1.00 96.50 84 ASN A O 1
ATOM 644 N N . TYR A 1 85 ? 8.791 -9.668 -7.766 1.00 98.00 85 TYR A N 1
ATOM 645 C CA . TYR A 1 85 ? 8.668 -10.126 -6.384 1.00 98.00 85 TYR A CA 1
ATOM 646 C C . TYR A 1 85 ? 8.181 -9.000 -5.463 1.00 98.00 85 TYR A C 1
ATOM 648 O O . TYR A 1 85 ? 7.185 -9.178 -4.765 1.00 98.00 85 TYR A O 1
ATOM 656 N N . ASP A 1 86 ? 8.780 -7.815 -5.543 1.00 98.44 86 ASP A N 1
ATOM 657 C CA . ASP A 1 86 ? 8.376 -6.645 -4.759 1.00 98.44 86 ASP A CA 1
ATOM 658 C C . ASP A 1 86 ? 6.940 -6.200 -5.061 1.00 98.44 86 ASP A C 1
ATOM 660 O O . ASP A 1 86 ? 6.179 -5.843 -4.160 1.00 98.44 86 ASP A O 1
ATOM 664 N N . SER A 1 87 ? 6.520 -6.288 -6.326 1.00 98.00 87 SER A N 1
ATOM 665 C CA . SER A 1 87 ? 5.128 -6.020 -6.713 1.00 98.00 87 SER A CA 1
ATOM 666 C C . SER A 1 87 ? 4.148 -6.999 -6.062 1.00 98.00 87 SER A C 1
ATOM 668 O O . SER A 1 87 ? 3.046 -6.604 -5.680 1.00 98.00 87 SER A O 1
ATOM 670 N N . ARG A 1 88 ? 4.539 -8.273 -5.922 1.00 98.19 88 ARG A N 1
ATOM 671 C CA . ARG A 1 88 ? 3.745 -9.281 -5.214 1.00 98.19 88 ARG A CA 1
ATOM 672 C C . ARG A 1 88 ? 3.688 -8.985 -3.718 1.00 98.19 88 ARG A C 1
ATOM 674 O O . ARG A 1 88 ? 2.591 -8.983 -3.172 1.00 98.19 88 ARG A O 1
ATOM 681 N N . VAL A 1 89 ? 4.829 -8.701 -3.086 1.00 98.44 89 VAL A N 1
ATOM 682 C CA . VAL A 1 89 ? 4.891 -8.349 -1.656 1.00 98.44 89 VAL A CA 1
ATOM 683 C C . VAL A 1 89 ? 3.984 -7.155 -1.360 1.00 98.44 89 VAL A C 1
ATOM 685 O O . VAL A 1 89 ? 3.222 -7.194 -0.403 1.00 98.44 89 VAL A O 1
ATOM 688 N N . ALA A 1 90 ? 3.972 -6.139 -2.231 1.00 98.38 90 ALA A N 1
ATOM 689 C CA . ALA A 1 90 ? 3.062 -5.006 -2.086 1.00 98.38 90 ALA A CA 1
ATOM 690 C C . ALA A 1 90 ? 1.577 -5.418 -2.076 1.00 98.38 90 ALA A C 1
ATOM 692 O O . ALA A 1 90 ? 0.779 -4.838 -1.341 1.00 98.38 90 ALA A O 1
ATOM 693 N N . GLY A 1 91 ? 1.199 -6.408 -2.891 1.00 95.75 91 GLY A N 1
ATOM 694 C CA . GLY A 1 91 ? -0.149 -6.978 -2.897 1.00 95.75 91 GLY A CA 1
ATOM 695 C C . GLY A 1 91 ? -0.468 -7.768 -1.625 1.00 95.75 91 GLY A C 1
ATOM 696 O O . GLY A 1 91 ? -1.545 -7.583 -1.061 1.00 95.75 91 GLY A O 1
ATOM 697 N N . ASP A 1 92 ? 0.475 -8.588 -1.154 1.00 98.06 92 ASP A N 1
ATOM 698 C CA . ASP A 1 92 ? 0.341 -9.368 0.083 1.00 98.06 92 ASP A CA 1
ATOM 699 C C . ASP A 1 92 ? 0.176 -8.435 1.306 1.00 98.06 92 ASP A C 1
ATOM 701 O O . ASP A 1 92 ? -0.704 -8.649 2.141 1.00 98.06 92 ASP A O 1
ATOM 705 N N . ASP A 1 93 ? 0.935 -7.335 1.364 1.00 97.88 93 ASP A N 1
ATOM 706 C CA . ASP A 1 93 ? 0.802 -6.304 2.400 1.00 97.88 93 ASP A CA 1
ATOM 707 C C . ASP A 1 93 ? -0.592 -5.647 2.381 1.00 97.88 93 ASP A C 1
ATOM 709 O O . ASP A 1 93 ? -1.223 -5.465 3.423 1.00 97.88 93 ASP A O 1
ATOM 713 N N . VAL A 1 94 ? -1.118 -5.295 1.202 1.00 95.81 94 VAL A N 1
ATOM 714 C CA . VAL A 1 94 ? -2.478 -4.734 1.096 1.00 95.81 94 VAL A CA 1
ATOM 715 C C . VAL A 1 94 ? -3.526 -5.744 1.579 1.00 95.81 94 VAL A C 1
ATOM 717 O O . VAL A 1 94 ? -4.446 -5.357 2.305 1.00 95.81 94 VAL A O 1
ATOM 720 N N . GLN A 1 95 ? -3.367 -7.025 1.236 1.00 96.38 95 GLN A N 1
ATOM 721 C CA . GLN A 1 95 ? -4.273 -8.092 1.665 1.00 96.38 95 GLN A CA 1
ATOM 722 C C . GLN A 1 95 ? -4.281 -8.275 3.190 1.00 96.38 95 GLN A C 1
ATOM 724 O O . GLN A 1 95 ? -5.347 -8.478 3.767 1.00 96.38 95 GLN A O 1
ATOM 729 N N . GLU A 1 96 ? -3.137 -8.123 3.863 1.00 95.38 96 GLU A N 1
ATOM 730 C CA . GLU A 1 96 ? -3.055 -8.229 5.327 1.00 95.38 96 GLU A CA 1
ATOM 731 C C . GLU A 1 96 ? -3.981 -7.223 6.036 1.00 95.38 96 GLU A C 1
ATOM 733 O O . GLU A 1 96 ? -4.614 -7.555 7.039 1.00 95.38 96 GLU A O 1
ATOM 738 N N . CYS A 1 97 ? -4.123 -6.001 5.505 1.00 94.12 97 CYS A N 1
ATOM 739 C CA . CYS A 1 97 ? -5.071 -5.033 6.064 1.00 94.12 97 CYS A CA 1
ATOM 740 C C . CYS A 1 97 ? -6.528 -5.499 5.922 1.00 94.12 97 CYS A C 1
ATOM 742 O O . CYS A 1 97 ? -7.299 -5.410 6.880 1.00 94.12 97 CYS A O 1
ATOM 744 N N . GLU A 1 98 ? -6.913 -6.003 4.747 1.00 92.12 98 GLU A N 1
ATOM 745 C CA . GLU A 1 98 ? -8.272 -6.509 4.505 1.00 92.12 98 GLU A CA 1
ATOM 746 C C . GLU A 1 98 ? -8.600 -7.686 5.434 1.00 92.12 98 GLU A C 1
ATOM 748 O O . GLU A 1 98 ? -9.686 -7.752 6.023 1.00 92.12 98 GLU A O 1
ATOM 753 N N . ASP A 1 99 ? -7.629 -8.573 5.636 1.00 93.44 99 ASP A N 1
ATOM 754 C CA . ASP A 1 99 ? -7.759 -9.720 6.521 1.00 93.44 99 ASP A CA 1
ATOM 755 C C . ASP A 1 99 ? -7.904 -9.294 7.993 1.00 93.44 99 ASP A C 1
ATOM 757 O O . ASP A 1 99 ? -8.753 -9.830 8.715 1.00 93.44 99 ASP A O 1
ATOM 761 N N . GLU A 1 100 ? -7.137 -8.300 8.449 1.00 92.19 100 GLU A N 1
ATOM 762 C CA . GLU A 1 100 ? -7.272 -7.718 9.790 1.00 92.19 100 GLU A CA 1
ATOM 763 C C . GLU A 1 100 ? -8.634 -7.042 10.001 1.00 92.19 100 GLU A C 1
ATOM 765 O O . GLU A 1 100 ? -9.280 -7.250 11.034 1.00 92.19 100 GLU A O 1
ATOM 770 N N . LEU A 1 101 ? -9.128 -6.292 9.013 1.00 90.75 101 LEU A N 1
ATOM 771 C CA . LEU A 1 101 ? -10.461 -5.684 9.067 1.00 90.75 101 LEU A CA 1
ATOM 772 C C . LEU A 1 101 ? -11.565 -6.749 9.157 1.00 90.75 101 LEU A C 1
ATOM 774 O O . LEU A 1 101 ? -12.518 -6.603 9.934 1.00 90.75 101 LEU A O 1
ATOM 778 N N . ALA A 1 102 ? -11.435 -7.845 8.407 1.00 91.25 102 ALA A N 1
ATOM 779 C CA . ALA A 1 102 ? -12.365 -8.967 8.471 1.00 91.25 102 ALA A CA 1
ATOM 780 C C . ALA A 1 102 ? -12.339 -9.657 9.849 1.00 91.25 102 ALA A C 1
ATOM 782 O O . ALA A 1 102 ? -13.404 -9.932 10.422 1.00 91.25 102 ALA A O 1
ATOM 783 N N . ARG A 1 103 ? -11.142 -9.885 10.413 1.00 90.19 103 ARG A N 1
ATOM 784 C CA . ARG A 1 103 ? -10.955 -10.444 11.764 1.00 90.19 103 ARG A CA 1
ATOM 785 C C . ARG A 1 103 ? -11.597 -9.562 12.836 1.00 90.19 103 ARG A C 1
ATOM 787 O O . ARG A 1 103 ? -12.305 -10.075 13.709 1.00 90.19 103 ARG A O 1
ATOM 794 N N . ASP A 1 104 ? -11.404 -8.248 12.758 1.00 88.31 104 ASP A N 1
ATOM 795 C CA . ASP A 1 104 ? -11.962 -7.294 13.720 1.00 88.31 104 ASP A CA 1
ATOM 796 C C . ASP A 1 104 ? -13.497 -7.276 13.680 1.00 88.31 104 ASP A C 1
ATOM 798 O O . ASP A 1 104 ? -14.163 -7.411 14.712 1.00 88.31 104 ASP A O 1
ATOM 802 N N . LYS A 1 105 ? -14.080 -7.243 12.475 1.00 86.56 105 LYS A N 1
ATOM 803 C CA . LYS A 1 105 ? -15.535 -7.317 12.283 1.00 86.56 105 LYS A CA 1
ATOM 804 C C . LYS A 1 105 ? -16.132 -8.595 12.881 1.00 86.56 105 LYS A C 1
ATOM 806 O O . LYS A 1 105 ? -17.175 -8.538 13.542 1.00 86.56 105 LYS A O 1
ATOM 811 N N . ALA A 1 106 ? -15.480 -9.741 12.677 1.00 82.44 106 ALA A N 1
ATOM 812 C CA . ALA A 1 106 ? -15.914 -11.012 13.252 1.00 82.44 106 ALA A CA 1
ATOM 813 C C . ALA A 1 106 ? -15.867 -10.990 14.792 1.00 82.44 106 ALA A C 1
ATOM 815 O O . ALA A 1 106 ? -16.820 -11.427 15.446 1.00 82.44 106 ALA A O 1
ATOM 816 N N . ARG A 1 107 ? -14.808 -10.414 15.381 1.00 85.19 107 ARG A N 1
ATOM 817 C CA . ARG A 1 107 ? -14.665 -10.270 16.840 1.00 85.19 107 ARG A CA 1
ATOM 818 C C . ARG A 1 107 ? -15.751 -9.378 17.444 1.00 85.19 107 ARG A C 1
ATOM 820 O O . ARG A 1 107 ? -16.337 -9.745 18.470 1.00 85.19 107 ARG A O 1
ATOM 827 N N . ILE A 1 108 ? -16.049 -8.244 16.808 1.00 81.25 108 ILE A N 1
ATOM 828 C CA . ILE A 1 108 ? -17.105 -7.319 17.245 1.00 81.25 108 ILE A CA 1
ATOM 829 C C . ILE A 1 108 ? -18.466 -8.029 17.232 1.00 81.25 108 ILE A C 1
ATOM 831 O O . ILE A 1 108 ? -19.199 -7.983 18.224 1.00 81.25 108 ILE A O 1
ATOM 835 N N . SER A 1 109 ? -18.780 -8.748 16.148 1.00 84.62 109 SER A N 1
ATOM 836 C CA . SER A 1 109 ? -20.029 -9.510 16.023 1.00 84.62 109 SER A CA 1
ATOM 837 C C . SER A 1 109 ? -20.172 -10.578 17.115 1.00 84.62 109 SER A C 1
ATOM 839 O O . SER A 1 109 ? -21.203 -10.645 17.790 1.00 84.62 109 SER A O 1
ATOM 841 N N . TRP A 1 110 ? -19.122 -11.370 17.355 1.00 79.50 110 TRP A N 1
ATOM 842 C CA . TRP A 1 110 ? -19.133 -12.401 18.394 1.00 79.50 110 TRP A CA 1
ATOM 843 C C . TRP A 1 110 ? -19.342 -11.808 19.794 1.00 79.50 110 TRP A C 1
ATOM 845 O O . TRP A 1 110 ? -20.184 -12.283 20.561 1.00 79.50 110 TRP A O 1
ATOM 855 N N . THR A 1 111 ? -18.632 -10.720 20.105 1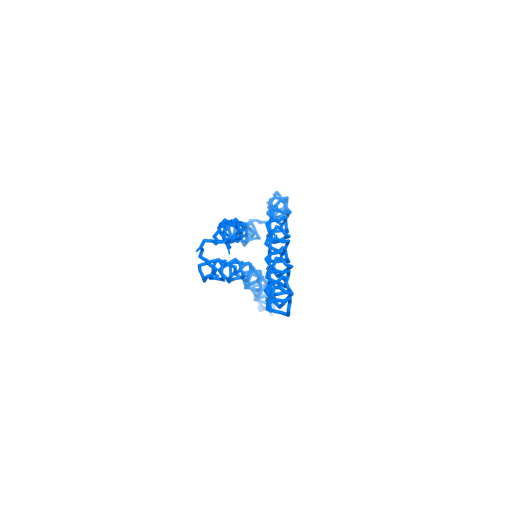.00 83.06 111 THR A N 1
ATOM 856 C CA . THR A 1 111 ? -18.720 -10.040 21.406 1.00 83.06 111 THR A CA 1
ATOM 857 C C . THR A 1 111 ? -20.111 -9.449 21.643 1.00 83.06 111 THR A C 1
ATOM 859 O O . THR A 1 111 ? -20.636 -9.525 22.758 1.00 83.06 111 THR A O 1
ATOM 862 N N . TYR A 1 112 ? -20.733 -8.886 20.603 1.00 85.94 112 TYR A N 1
ATOM 863 C CA . TYR A 1 112 ? -22.103 -8.383 20.665 1.00 85.94 112 TYR A CA 1
ATOM 864 C C . TYR A 1 112 ? -23.100 -9.502 20.999 1.00 85.94 112 TYR A C 1
ATOM 866 O O . TYR A 1 112 ? -23.862 -9.379 21.960 1.00 85.94 112 TYR A O 1
ATOM 874 N N . ASN A 1 113 ? -23.035 -10.625 20.277 1.00 87.94 113 ASN A N 1
ATOM 875 C CA . ASN A 1 113 ? -23.928 -11.768 20.489 1.00 87.94 113 ASN A CA 1
ATOM 876 C C . ASN A 1 113 ? -23.775 -12.369 21.897 1.00 87.94 113 ASN A C 1
ATOM 878 O O . ASN A 1 113 ? -24.769 -12.646 22.567 1.00 87.94 113 ASN A O 1
ATOM 882 N N . GLN A 1 114 ? -22.540 -12.498 22.394 1.00 84.06 114 GLN A N 1
ATOM 883 C CA . GLN A 1 114 ? -22.263 -12.965 23.757 1.00 84.06 114 GLN A CA 1
ATOM 884 C C . GLN A 1 114 ? -22.870 -12.049 24.829 1.00 84.06 114 GLN A C 1
ATOM 886 O O . GLN A 1 114 ? -23.464 -12.530 25.794 1.00 84.06 114 GLN A O 1
ATOM 891 N N . LYS A 1 115 ? -22.757 -10.723 24.666 1.00 87.69 115 LYS A N 1
ATOM 892 C CA . LYS A 1 115 ? -23.363 -9.760 25.599 1.00 87.69 115 LYS A CA 1
ATOM 893 C C . LYS A 1 115 ? -24.889 -9.851 25.612 1.00 87.69 115 LYS A C 1
ATOM 895 O O . LYS A 1 115 ? -25.470 -9.706 26.681 1.00 87.69 115 LYS A O 1
ATOM 900 N N . GLN A 1 116 ? -25.524 -10.086 24.463 1.00 85.75 116 GLN A N 1
ATOM 901 C CA . GLN A 1 116 ? -26.978 -10.267 24.393 1.00 85.75 116 GLN A CA 1
ATOM 902 C C . GLN A 1 116 ? -27.422 -11.557 25.089 1.00 85.75 116 GLN A C 1
ATOM 904 O O . GLN A 1 116 ? -28.328 -11.515 25.916 1.00 85.75 116 GLN A O 1
ATOM 909 N N . LEU A 1 117 ? -26.730 -12.674 24.842 1.00 82.44 117 LEU A N 1
ATOM 910 C CA . LEU A 1 117 ? -27.011 -13.953 25.505 1.00 82.44 117 LEU A CA 1
ATOM 911 C C . LEU A 1 117 ? -26.909 -13.847 27.031 1.00 82.44 117 LEU A C 1
ATOM 913 O O . LEU A 1 117 ? -27.788 -14.320 27.740 1.00 82.44 117 LEU A O 1
ATOM 917 N N . ARG A 1 118 ? -25.880 -13.166 27.546 1.00 87.75 118 ARG A N 1
ATOM 918 C CA . ARG A 1 118 ? -25.696 -12.963 28.994 1.00 87.75 118 ARG A CA 1
ATOM 919 C C . ARG A 1 118 ? -26.751 -12.074 29.651 1.00 87.75 118 ARG A C 1
ATOM 921 O O . ARG A 1 118 ? -26.875 -12.126 30.862 1.00 87.75 118 ARG A O 1
ATOM 928 N N . LYS A 1 119 ? -27.455 -11.231 28.891 1.00 87.25 119 LYS A N 1
ATOM 929 C CA . LYS A 1 119 ? -28.574 -10.422 29.407 1.00 87.25 119 LYS A CA 1
ATOM 930 C C . LYS A 1 119 ? -29.899 -11.186 29.420 1.00 87.25 119 LYS A C 1
ATOM 932 O O . LYS A 1 119 ? -30.844 -10.722 30.044 1.00 87.25 119 LYS A O 1
ATOM 937 N N . ALA A 1 120 ? -29.979 -12.286 28.675 1.00 78.50 120 ALA A N 1
ATOM 938 C CA . ALA A 1 120 ? -31.172 -13.118 28.552 1.00 78.50 120 ALA A CA 1
ATOM 939 C C . ALA A 1 120 ? -31.200 -14.292 29.551 1.00 78.50 120 ALA A C 1
ATOM 941 O O . ALA A 1 120 ? -32.191 -15.020 29.588 1.00 78.50 120 ALA A O 1
ATOM 942 N N . LEU A 1 121 ? -30.122 -14.476 30.322 1.00 68.31 121 LEU A N 1
ATOM 943 C CA . LEU A 1 121 ? -29.970 -15.433 31.422 1.00 68.31 121 LEU A CA 1
ATOM 944 C C . LEU A 1 121 ? -30.051 -14.691 32.758 1.00 68.31 121 LEU A C 1
ATOM 946 O O . LEU A 1 121 ? -30.605 -15.281 33.708 1.00 68.31 121 LEU A O 1
#